Protein AF-A0A0Q9CWA7-F1 (afdb_monomer)

Sequence (128 aa):
MAIKTIHEARFVLFDDDTRLAFITSFDGPWDAYMDDFFNSGPTLALFDLIFRHTEGYAGLPDLATEKAFVLGAQERAAAYARNYPGTVKEILKAQRVNAAFQKVLDHPDAAAALQHPALQPLLDEAGD

pLDDT: mean 89.92, std 7.32, range [54.12, 97.75]

Solvent-accessible surface area (backbone atoms only — not comparable to full-atom values): 8066 Å² total; per-residue (Å²): 101,82,70,74,38,59,76,47,78,49,77,42,72,38,77,92,69,75,41,80,45,78,50,72,47,64,49,80,56,69,68,61,46,52,53,48,44,73,68,7,64,72,54,46,53,54,44,51,71,54,44,69,78,42,89,92,55,84,72,88,87,47,75,66,60,51,49,48,56,56,57,74,71,62,75,84,76,92,73,86,85,75,94,72,84,76,44,49,64,54,50,55,46,50,54,51,51,50,58,52,48,52,56,44,66,72,36,92,61,25,76,69,70,63,66,47,72,90,42,44,71,60,51,59,68,70,71,117

Foldseek 3Di:
DPQQFWPDWDWDQDDVSQDIDIDTDGDDDPVVVLVSQVVDPVNLVVCQVPCVVPPPDPHPPDSVSVVCVVVVPDDDDPDDDDPDDDTSVGVVVVVVVLVVVVVLVVDPCSVVVCPDVVCVVVVVVNVD

Structure (mmCIF, N/CA/C/O backbone):
data_AF-A0A0Q9CWA7-F1
#
_entry.id   AF-A0A0Q9CWA7-F1
#
loop_
_atom_site.group_PDB
_atom_site.id
_atom_site.type_symbol
_atom_site.label_atom_id
_atom_site.label_alt_id
_atom_site.label_comp_id
_atom_site.label_asym_id
_atom_site.label_entity_id
_atom_site.label_seq_id
_atom_site.pdbx_PDB_ins_code
_atom_site.Cartn_x
_atom_site.Cartn_y
_atom_site.Cartn_z
_atom_site.occupancy
_atom_site.B_iso_or_equiv
_atom_site.auth_seq_id
_atom_site.auth_comp_id
_atom_site.auth_asym_id
_atom_site.auth_atom_id
_atom_site.pdbx_PDB_model_num
ATOM 1 N N . MET A 1 1 ? -5.989 14.333 -0.654 1.00 54.12 1 MET A N 1
ATOM 2 C CA . MET A 1 1 ? -5.435 13.268 -1.529 1.00 54.12 1 MET A CA 1
ATOM 3 C C . MET A 1 1 ? -5.524 11.946 -0.787 1.00 54.12 1 MET A C 1
ATOM 5 O O . MET A 1 1 ? -5.503 11.979 0.436 1.00 54.12 1 MET A O 1
ATOM 9 N N . ALA A 1 2 ? -5.631 10.816 -1.487 1.00 68.50 2 ALA A N 1
ATOM 10 C CA . ALA A 1 2 ? -5.507 9.501 -0.854 1.00 68.50 2 ALA A CA 1
ATOM 11 C C . ALA A 1 2 ? -4.092 9.309 -0.270 1.00 68.50 2 ALA A C 1
ATOM 13 O O . ALA A 1 2 ? -3.127 9.856 -0.816 1.00 68.50 2 ALA A O 1
ATOM 14 N N . ILE A 1 3 ? -3.990 8.559 0.827 1.00 80.44 3 ILE A N 1
ATOM 15 C CA . ILE A 1 3 ? -2.728 8.243 1.510 1.00 80.44 3 ILE A CA 1
ATOM 16 C C . ILE A 1 3 ? -1.856 7.400 0.571 1.00 80.44 3 ILE A C 1
ATOM 18 O O . ILE A 1 3 ? -2.328 6.425 -0.009 1.00 80.44 3 ILE A O 1
ATOM 22 N N . LYS A 1 4 ? -0.588 7.786 0.383 1.00 87.00 4 LYS A N 1
ATOM 23 C CA . LYS A 1 4 ? 0.324 7.164 -0.607 1.00 87.00 4 LYS A CA 1
ATOM 24 C C . LYS A 1 4 ? 1.326 6.184 0.000 1.00 87.00 4 LYS A C 1
ATOM 26 O O . LYS A 1 4 ? 2.241 5.746 -0.690 1.00 87.00 4 LYS A O 1
ATOM 31 N N . THR A 1 5 ? 1.173 5.898 1.283 1.00 91.94 5 THR A N 1
ATOM 32 C CA . THR A 1 5 ? 2.078 5.083 2.096 1.00 91.94 5 THR A CA 1
ATOM 33 C C . THR A 1 5 ? 1.424 3.786 2.559 1.00 91.94 5 THR A C 1
ATOM 35 O O . THR A 1 5 ? 2.110 2.950 3.130 1.00 91.94 5 THR A O 1
ATOM 38 N N . ILE A 1 6 ? 0.126 3.582 2.301 1.00 91.12 6 ILE A N 1
ATOM 39 C CA . ILE A 1 6 ? -0.595 2.350 2.643 1.00 91.12 6 ILE A CA 1
ATOM 40 C C . ILE A 1 6 ? -0.322 1.276 1.588 1.00 91.12 6 ILE A C 1
ATOM 42 O O . ILE A 1 6 ? -0.553 1.500 0.401 1.00 91.12 6 ILE A O 1
ATOM 46 N N . HIS A 1 7 ? 0.106 0.098 2.041 1.00 92.56 7 HIS A N 1
ATOM 47 C CA . HIS A 1 7 ? 0.170 -1.121 1.230 1.00 92.56 7 HIS A CA 1
ATOM 48 C C . HIS A 1 7 ? -1.187 -1.823 1.193 1.00 92.56 7 HIS A C 1
ATOM 50 O O . HIS A 1 7 ? -1.661 -2.207 0.129 1.00 92.56 7 HIS A O 1
ATOM 56 N N . GLU A 1 8 ? -1.831 -1.959 2.352 1.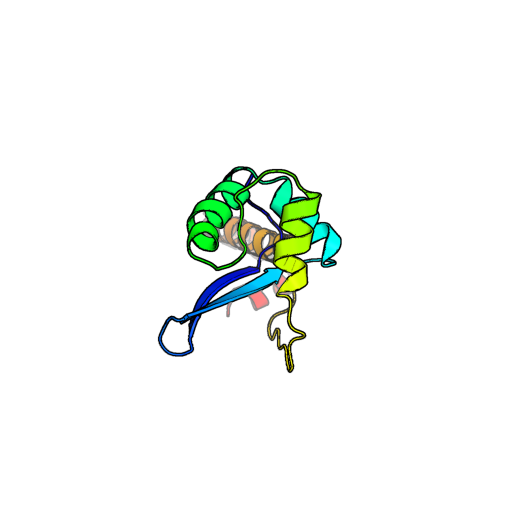00 91.19 8 GLU A N 1
ATOM 57 C CA . GLU A 1 8 ? -3.168 -2.538 2.488 1.00 91.19 8 GLU A CA 1
ATOM 58 C C . GLU A 1 8 ? -3.930 -1.935 3.671 1.00 91.19 8 GLU A C 1
ATOM 60 O O . GLU A 1 8 ? -3.338 -1.524 4.673 1.00 91.19 8 GLU A O 1
ATOM 65 N N . ALA A 1 9 ? -5.257 -1.946 3.558 1.00 90.56 9 ALA A N 1
ATOM 66 C CA . ALA A 1 9 ? -6.182 -1.652 4.639 1.00 90.56 9 ALA A CA 1
ATOM 67 C C . ALA A 1 9 ? -7.340 -2.647 4.602 1.00 90.56 9 ALA A C 1
ATOM 69 O O . ALA A 1 9 ? -7.945 -2.859 3.550 1.00 90.56 9 ALA A O 1
ATOM 70 N N . ARG A 1 10 ? -7.651 -3.254 5.749 1.00 92.69 10 ARG A N 1
ATOM 71 C CA . ARG A 1 10 ? -8.753 -4.207 5.885 1.00 92.69 10 ARG A CA 1
ATOM 72 C C . ARG A 1 10 ? -9.578 -3.935 7.132 1.00 92.69 10 ARG A C 1
ATOM 74 O O . ARG A 1 10 ? -9.043 -3.578 8.180 1.00 92.69 10 ARG A O 1
ATOM 81 N N . PHE A 1 11 ? -10.875 -4.159 6.985 1.00 93.56 11 PHE A N 1
ATOM 82 C CA . PHE A 1 11 ? -11.868 -4.119 8.045 1.00 93.56 11 PHE A CA 1
ATOM 83 C C . PHE A 1 11 ? -12.443 -5.521 8.183 1.00 93.56 11 PHE A C 1
ATOM 85 O O . PHE A 1 11 ? -12.880 -6.107 7.193 1.00 93.56 11 PHE A O 1
ATOM 92 N N . VAL A 1 12 ? -12.389 -6.075 9.387 1.00 95.81 12 VAL A N 1
ATOM 93 C CA . VAL A 1 12 ? -12.823 -7.443 9.666 1.00 95.81 12 VAL A CA 1
ATOM 94 C C . VAL A 1 12 ? -13.807 -7.398 10.819 1.00 95.81 12 VAL A C 1
ATOM 96 O O . VAL A 1 12 ? -13.452 -6.943 11.905 1.00 95.81 12 VAL A O 1
ATOM 99 N N . LEU A 1 13 ? -15.028 -7.866 10.577 1.00 96.81 13 LEU A N 1
ATOM 100 C CA . LEU A 1 13 ? -15.959 -8.191 11.648 1.00 96.81 13 LEU A CA 1
ATOM 101 C C . LEU A 1 13 ? -15.584 -9.561 12.212 1.00 96.81 13 LEU A C 1
ATOM 103 O O . LEU A 1 13 ? -15.271 -10.490 11.464 1.00 96.81 13 LEU A O 1
ATOM 107 N N . PHE A 1 14 ? -15.535 -9.660 13.531 1.00 96.25 14 PHE A N 1
ATOM 108 C CA . PHE A 1 14 ? -15.239 -10.893 14.246 1.00 96.25 14 PHE A CA 1
ATOM 109 C C . PHE A 1 14 ? -16.027 -10.921 15.554 1.00 96.25 14 PHE A C 1
ATOM 111 O O . PHE A 1 14 ? -16.644 -9.922 15.922 1.00 96.25 14 PHE A O 1
ATOM 118 N N . ASP A 1 15 ? -15.983 -12.062 16.248 1.00 97.00 15 ASP A N 1
ATOM 119 C CA . ASP A 1 15 ? -16.720 -12.261 17.503 1.00 97.00 15 ASP A CA 1
ATOM 120 C C . ASP A 1 15 ? -18.232 -12.064 17.288 1.00 97.00 15 ASP A C 1
ATOM 122 O O . ASP A 1 15 ? -18.832 -11.120 17.793 1.00 97.00 15 ASP A O 1
ATOM 126 N N . ASP A 1 16 ? -18.821 -12.904 16.426 1.00 96.81 16 ASP A N 1
ATOM 127 C CA . ASP A 1 16 ? -20.234 -12.841 16.016 1.00 96.81 16 ASP A CA 1
ATOM 128 C C . ASP A 1 16 ? -20.681 -11.442 15.541 1.00 96.81 16 ASP A C 1
ATOM 130 O O . ASP A 1 16 ? -21.745 -10.943 15.905 1.00 96.81 16 ASP A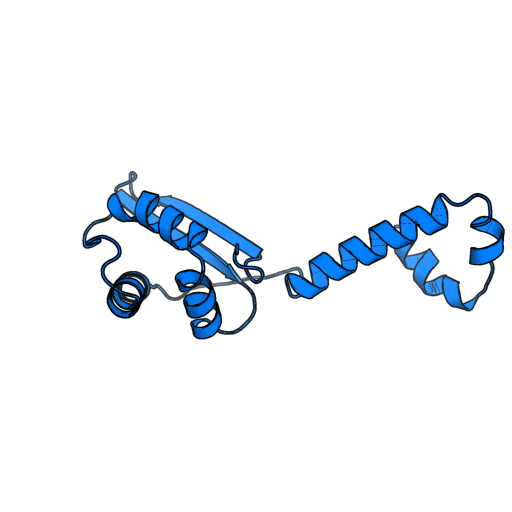 O 1
ATOM 134 N N . ASP A 1 17 ? -19.836 -10.797 14.729 1.00 95.88 17 ASP A N 1
ATOM 135 C CA . ASP A 1 17 ? -20.018 -9.442 14.191 1.00 95.88 17 ASP A CA 1
ATOM 136 C C . ASP A 1 17 ? -20.155 -8.330 15.249 1.00 95.88 17 ASP A C 1
ATOM 138 O O . ASP A 1 17 ? -20.583 -7.216 14.941 1.00 95.88 17 ASP A O 1
ATOM 142 N N . THR A 1 18 ? -19.742 -8.587 16.493 1.00 96.31 18 THR A N 1
ATOM 143 C CA . THR A 1 18 ? -19.796 -7.593 17.576 1.00 96.31 18 THR A CA 1
ATOM 144 C C . THR A 1 18 ? -18.528 -6.750 17.689 1.00 96.31 18 THR A C 1
ATOM 146 O O . THR A 1 18 ? -18.534 -5.709 18.350 1.00 96.31 18 THR A O 1
ATOM 149 N N . ARG A 1 19 ? -17.428 -7.156 17.037 1.00 95.88 19 ARG A N 1
ATOM 150 C CA . ARG A 1 19 ? -16.145 -6.444 17.088 1.00 95.88 19 ARG A CA 1
ATOM 151 C C . ARG A 1 19 ? -15.595 -6.172 15.696 1.00 95.88 19 ARG A C 1
ATOM 153 O O . ARG A 1 19 ? -15.662 -7.008 14.799 1.00 95.88 19 ARG A O 1
ATOM 160 N N . LEU A 1 20 ? -14.998 -4.992 15.541 1.00 95.50 20 LEU A N 1
ATOM 161 C CA . LEU A 1 20 ? -14.352 -4.547 14.312 1.00 95.50 20 LEU A CA 1
ATOM 162 C C . LEU A 1 20 ? -12.834 -4.501 14.503 1.00 95.50 20 LEU A C 1
AT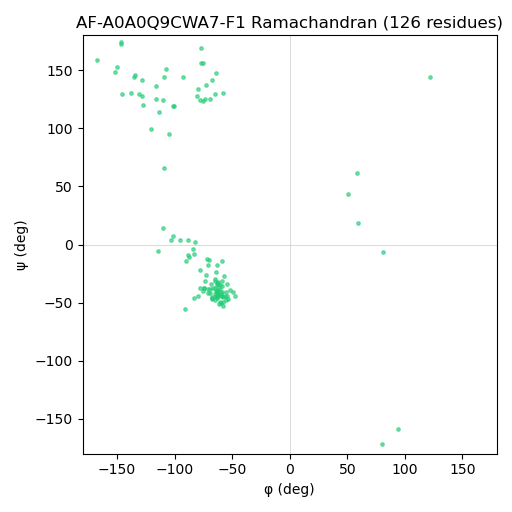OM 164 O O . LEU A 1 20 ? -12.335 -3.795 15.376 1.00 95.50 20 LEU A O 1
ATOM 168 N N . ALA A 1 21 ? -12.094 -5.200 13.647 1.00 94.94 21 ALA A N 1
ATOM 169 C CA . ALA A 1 21 ? -10.654 -5.037 13.509 1.00 94.94 21 ALA A CA 1
ATOM 170 C C . ALA A 1 21 ? -10.347 -4.194 12.268 1.00 94.94 21 ALA A C 1
ATOM 172 O O . ALA A 1 21 ? -10.664 -4.588 11.144 1.00 94.94 21 ALA A O 1
ATOM 173 N N . PHE A 1 22 ? -9.694 -3.051 12.472 1.00 92.56 22 PHE A N 1
ATOM 174 C CA . PHE A 1 22 ? -9.090 -2.257 11.408 1.00 92.56 22 PHE A CA 1
ATOM 175 C C . PHE A 1 22 ? -7.587 -2.521 11.375 1.00 92.56 22 PHE A C 1
ATOM 177 O O . PHE A 1 22 ? -6.889 -2.296 12.363 1.00 92.56 22 PHE A O 1
ATOM 184 N N . ILE A 1 23 ? -7.087 -3.037 10.252 1.00 92.44 23 ILE A N 1
ATOM 185 C CA . ILE A 1 23 ? -5.693 -3.457 10.133 1.00 92.44 23 ILE A CA 1
ATOM 186 C C . ILE A 1 23 ? -5.084 -2.869 8.870 1.00 92.44 23 ILE A C 1
ATOM 188 O O . ILE A 1 23 ? -5.630 -3.012 7.776 1.00 92.44 23 ILE A O 1
ATOM 192 N N . THR A 1 24 ? -3.921 -2.245 9.028 1.00 90.81 24 THR A N 1
ATOM 193 C CA . THR A 1 24 ? -3.182 -1.620 7.932 1.00 90.81 24 THR A CA 1
ATOM 194 C C . THR A 1 24 ? -1.716 -1.975 7.972 1.00 90.81 24 THR A C 1
ATOM 196 O O . THR A 1 24 ? -1.120 -2.035 9.048 1.00 90.81 24 THR A O 1
ATOM 199 N N . SER A 1 25 ? -1.112 -2.109 6.796 1.00 92.19 25 SER A N 1
ATOM 200 C CA . SER A 1 25 ? 0.339 -2.041 6.654 1.00 92.19 25 SER A CA 1
ATOM 201 C C . SER A 1 25 ? 0.709 -0.837 5.795 1.00 92.19 25 SER A C 1
ATOM 203 O O . SER A 1 25 ? 0.055 -0.533 4.797 1.00 92.19 25 SER A O 1
ATOM 205 N N . PHE A 1 26 ? 1.732 -0.106 6.225 1.00 92.31 26 PHE A N 1
ATOM 206 C CA . PHE A 1 26 ? 2.108 1.176 5.639 1.00 92.31 26 PHE A CA 1
ATOM 207 C C . PHE A 1 26 ? 3.628 1.391 5.699 1.00 92.31 26 PHE A C 1
ATOM 209 O O . PHE A 1 26 ? 4.371 0.560 6.239 1.00 92.31 26 PHE A O 1
ATOM 216 N N . ASP A 1 27 ? 4.083 2.478 5.084 1.00 93.12 27 ASP A N 1
ATOM 217 C CA . ASP A 1 27 ? 5.461 2.953 5.117 1.00 93.12 27 ASP A CA 1
ATOM 218 C C . ASP A 1 27 ? 5.689 3.968 6.231 1.00 93.12 27 ASP A C 1
ATOM 220 O O . ASP A 1 27 ? 4.869 4.852 6.465 1.00 93.12 27 ASP A O 1
ATOM 224 N N . GLY A 1 28 ? 6.8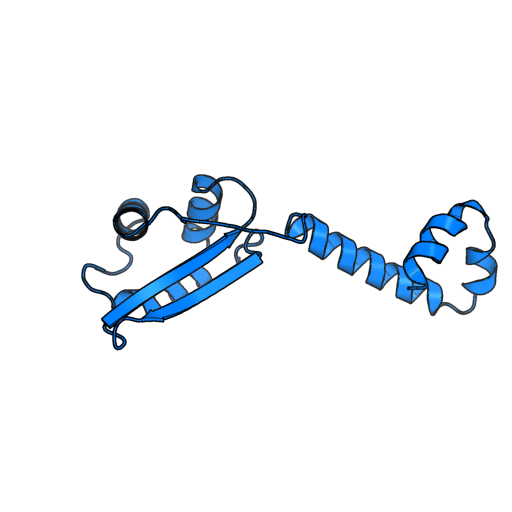73 3.906 6.835 1.00 90.44 28 GLY A N 1
ATOM 225 C CA . GLY A 1 28 ? 7.303 4.889 7.819 1.00 90.44 28 GLY A CA 1
ATOM 226 C C . GLY A 1 28 ? 6.732 4.653 9.221 1.00 90.44 28 GLY A C 1
ATOM 227 O O . GLY A 1 28 ? 6.186 3.587 9.516 1.00 90.44 28 GLY A O 1
ATOM 228 N N . PRO A 1 29 ? 6.943 5.619 10.128 1.00 89.56 29 PRO A N 1
ATOM 229 C CA . PRO A 1 29 ? 6.510 5.507 11.510 1.00 89.56 29 PRO A CA 1
ATOM 230 C C . PRO A 1 29 ? 5.000 5.714 11.647 1.00 89.56 29 PRO A C 1
ATOM 232 O O . PRO A 1 29 ? 4.366 6.398 10.845 1.00 89.56 29 PRO A O 1
ATOM 235 N N . TRP A 1 30 ? 4.449 5.169 12.729 1.00 84.06 30 TRP A N 1
ATOM 236 C CA . TRP A 1 30 ? 3.028 5.263 13.058 1.00 84.06 30 TRP A CA 1
ATOM 237 C C . TRP A 1 30 ? 2.502 6.703 13.111 1.00 84.06 30 TRP A C 1
ATOM 239 O O . TRP A 1 30 ? 1.450 6.976 12.544 1.00 84.06 30 TRP A O 1
ATOM 249 N N . ASP A 1 31 ? 3.232 7.636 13.730 1.00 83.56 31 ASP A N 1
ATOM 250 C CA . ASP A 1 31 ? 2.769 9.027 13.830 1.00 83.56 31 ASP A CA 1
ATOM 251 C C . ASP A 1 31 ? 2.622 9.691 12.458 1.00 83.56 31 ASP A C 1
ATOM 253 O O . ASP A 1 31 ? 1.600 10.316 12.201 1.00 83.56 31 ASP A O 1
ATOM 257 N N . ALA A 1 32 ? 3.575 9.478 11.544 1.00 85.31 32 ALA A N 1
ATOM 258 C CA . ALA A 1 32 ? 3.482 10.014 10.185 1.00 85.31 32 ALA A CA 1
ATOM 259 C C . ALA A 1 32 ? 2.304 9.404 9.410 1.00 85.31 32 ALA A C 1
ATOM 261 O O . ALA A 1 32 ? 1.629 10.101 8.658 1.00 85.31 32 ALA A O 1
ATOM 262 N N . TYR A 1 33 ? 2.035 8.112 9.618 1.00 83.94 33 TYR A N 1
ATOM 263 C CA . TYR A 1 33 ? 0.868 7.450 9.047 1.00 83.94 33 TYR A CA 1
ATOM 264 C C . TYR A 1 33 ? -0.445 8.037 9.578 1.00 83.94 33 TYR A C 1
ATOM 266 O O . TYR A 1 33 ? -1.339 8.328 8.786 1.00 83.94 33 TYR A O 1
ATOM 274 N N . MET A 1 34 ? -0.554 8.255 10.891 1.00 81.94 34 MET A N 1
ATOM 275 C CA . MET A 1 34 ? -1.737 8.884 11.481 1.00 81.94 34 MET A CA 1
ATOM 276 C C . MET A 1 34 ? -1.899 10.330 10.997 1.00 81.94 34 MET A C 1
ATOM 278 O O . MET A 1 34 ? -3.006 10.747 10.671 1.00 81.94 34 MET A O 1
ATOM 282 N N . ASP A 1 35 ? -0.812 11.086 10.868 1.00 82.06 35 ASP A N 1
ATOM 283 C CA . ASP A 1 35 ? -0.868 12.448 10.335 1.00 82.06 35 ASP A CA 1
ATOM 284 C C . ASP A 1 35 ? -1.350 12.461 8.873 1.00 82.06 35 ASP A C 1
ATOM 286 O O . ASP A 1 35 ? -2.245 13.235 8.523 1.00 82.06 35 ASP A O 1
ATOM 290 N N . ASP A 1 36 ? -0.823 11.582 8.015 1.00 81.31 36 ASP A N 1
ATOM 291 C CA . ASP A 1 36 ? -1.303 11.410 6.636 1.00 81.31 36 ASP A CA 1
ATOM 292 C C . ASP A 1 36 ? -2.784 11.014 6.603 1.00 81.31 36 ASP A C 1
ATOM 294 O O . ASP A 1 36 ? -3.559 11.499 5.768 1.00 81.31 36 ASP A O 1
ATOM 298 N N . PHE A 1 37 ? -3.170 10.133 7.524 1.00 77.69 37 PHE A N 1
ATOM 299 C CA . PHE A 1 37 ? -4.520 9.632 7.677 1.00 77.69 37 PHE A CA 1
ATOM 300 C C . PHE A 1 37 ? -5.518 10.765 7.925 1.00 77.69 37 PHE A C 1
ATOM 302 O O . PHE A 1 37 ? -6.486 10.928 7.174 1.00 77.69 37 PHE A O 1
ATOM 309 N N . PHE A 1 38 ? -5.242 11.607 8.916 1.00 74.62 38 PHE A N 1
ATOM 310 C CA . PHE A 1 38 ? -6.154 12.678 9.296 1.00 74.62 38 PHE A CA 1
ATOM 311 C C . PHE A 1 38 ? -6.114 13.891 8.365 1.00 74.62 38 PHE A C 1
ATOM 313 O O . PHE A 1 38 ? -7.089 14.629 8.269 1.00 74.62 38 PHE A O 1
ATOM 320 N N . ASN A 1 39 ? -5.030 14.087 7.615 1.00 78.81 39 ASN A N 1
ATOM 321 C CA . ASN A 1 39 ? -4.970 15.127 6.585 1.00 78.81 39 ASN A CA 1
ATOM 322 C C . ASN A 1 39 ? -5.625 14.691 5.256 1.00 78.81 39 ASN A C 1
ATOM 324 O O . ASN A 1 39 ? -5.640 15.437 4.268 1.00 78.81 39 ASN A O 1
ATOM 328 N N . SER A 1 40 ? -6.197 13.484 5.205 1.00 79.88 40 SER A N 1
ATOM 329 C CA . SER A 1 40 ? -6.868 12.937 4.032 1.00 79.88 40 SER A CA 1
ATOM 330 C C . SER A 1 40 ? -8.392 12.970 4.181 1.00 79.88 40 SER A C 1
ATOM 332 O O . SER A 1 40 ? -8.999 12.028 4.680 1.00 79.88 40 SER A O 1
ATOM 334 N N . GLY A 1 41 ? -9.038 14.018 3.654 1.00 81.50 41 GLY A N 1
ATOM 335 C CA . GLY A 1 41 ? -10.508 14.155 3.658 1.00 81.50 41 GLY A CA 1
ATOM 336 C C . GLY A 1 41 ? -11.295 12.910 3.195 1.00 81.50 41 GLY A C 1
ATOM 337 O O . GLY A 1 41 ? -12.242 12.522 3.873 1.00 81.50 41 GLY A O 1
ATOM 338 N N . PRO A 1 42 ? -10.909 12.226 2.097 1.00 83.69 42 PRO A N 1
ATOM 339 C CA . PRO A 1 42 ? -11.551 10.969 1.704 1.00 83.69 42 PRO A CA 1
ATOM 340 C C . PRO A 1 42 ? -11.402 9.847 2.736 1.00 83.69 42 PRO A C 1
ATOM 342 O O . PRO A 1 42 ? -12.311 9.037 2.892 1.00 83.69 42 PRO A O 1
ATOM 345 N N . THR A 1 43 ? -10.271 9.793 3.440 1.00 81.19 43 THR A N 1
ATOM 346 C CA . THR A 1 43 ? -10.024 8.745 4.432 1.00 81.19 43 THR A CA 1
ATOM 347 C C . THR A 1 43 ? -10.775 9.023 5.734 1.00 81.19 43 THR A C 1
ATOM 349 O O . THR A 1 43 ? -11.367 8.105 6.296 1.00 81.19 43 THR A O 1
ATOM 352 N N . LEU A 1 44 ? -10.866 10.292 6.145 1.00 83.19 44 LEU A N 1
ATOM 353 C CA . LEU A 1 44 ? -11.748 10.724 7.233 1.00 83.19 44 LEU A CA 1
ATOM 354 C C . LEU A 1 44 ? -13.205 10.323 6.976 1.00 83.19 44 LEU A C 1
ATOM 356 O O . LEU A 1 44 ? -13.838 9.724 7.838 1.00 83.19 44 LEU A O 1
ATOM 360 N N . ALA A 1 45 ? -13.724 10.589 5.772 1.00 86.31 45 ALA A N 1
ATOM 361 C CA . ALA A 1 45 ? -15.094 10.224 5.411 1.00 86.31 45 ALA A CA 1
ATOM 362 C C . ALA A 1 45 ? -15.327 8.702 5.438 1.00 86.31 45 ALA A C 1
ATOM 364 O O . ALA A 1 45 ? -16.386 8.247 5.867 1.00 86.31 45 ALA A O 1
ATOM 365 N N . LEU A 1 46 ? -14.339 7.910 5.004 1.00 86.44 46 LEU A N 1
ATOM 366 C CA . LEU A 1 46 ? -14.401 6.450 5.090 1.00 86.44 46 LEU A CA 1
ATOM 367 C C . LEU A 1 46 ? -14.456 5.972 6.546 1.00 86.44 46 LEU A C 1
ATOM 369 O O . LEU A 1 46 ? -15.204 5.052 6.860 1.00 86.44 46 LEU A O 1
ATOM 373 N N . PHE A 1 47 ? -13.678 6.584 7.434 1.00 86.50 47 PHE A N 1
ATOM 374 C CA . PHE A 1 47 ? -13.671 6.202 8.843 1.00 86.50 47 PHE A CA 1
ATOM 375 C C . PHE A 1 47 ? -14.948 6.604 9.546 1.00 86.50 47 PHE A C 1
ATOM 377 O O . PHE A 1 47 ? -15.491 5.786 10.274 1.00 86.50 47 PHE A O 1
ATOM 384 N N . ASP A 1 48 ? -15.472 7.795 9.277 1.00 89.69 48 ASP A N 1
ATOM 385 C CA . ASP A 1 48 ? -16.763 8.190 9.827 1.00 89.69 48 ASP A CA 1
ATOM 386 C C . ASP A 1 48 ? -17.877 7.235 9.391 1.00 89.69 48 ASP A C 1
ATOM 388 O O . ASP A 1 48 ? -18.670 6.780 10.214 1.00 89.69 48 ASP A O 1
ATOM 392 N N . LEU A 1 49 ? -17.873 6.825 8.118 1.00 92.06 49 LEU A N 1
ATOM 393 C CA . LEU A 1 49 ? -18.814 5.836 7.595 1.00 92.06 49 LEU A CA 1
ATOM 394 C C . LEU A 1 49 ? -18.741 4.491 8.334 1.00 92.06 49 LEU A C 1
ATOM 396 O O . LEU A 1 49 ? -19.772 3.842 8.498 1.00 92.06 49 LEU A O 1
ATOM 400 N N . ILE A 1 50 ? -17.550 4.067 8.760 1.00 91.75 50 ILE A N 1
ATOM 401 C CA . ILE A 1 50 ? -17.324 2.758 9.385 1.00 91.75 50 ILE A CA 1
ATOM 402 C C . ILE A 1 50 ? -17.470 2.838 10.910 1.00 91.75 50 ILE A C 1
ATOM 404 O O . ILE A 1 50 ? -18.271 2.113 11.497 1.00 91.75 50 ILE A O 1
ATOM 408 N N . PHE A 1 51 ? -16.722 3.722 11.567 1.00 92.19 51 PHE A N 1
ATOM 409 C CA . PHE A 1 51 ? -16.631 3.811 13.023 1.00 92.19 51 PHE A CA 1
ATOM 410 C C . PHE A 1 51 ? -17.892 4.359 13.682 1.00 92.19 51 PHE A C 1
ATOM 412 O O . PHE A 1 51 ? -18.134 4.040 14.842 1.00 92.19 51 PHE A O 1
ATOM 419 N N . ARG A 1 52 ? -18.790 5.030 12.950 1.00 93.06 52 ARG A N 1
ATOM 420 C CA . ARG A 1 52 ? -20.137 5.346 13.467 1.00 93.06 52 ARG A CA 1
ATOM 421 C C . ARG A 1 52 ? -20.970 4.125 13.868 1.00 93.06 52 ARG A C 1
ATOM 423 O O . ARG A 1 52 ? -22.004 4.282 14.507 1.00 93.06 52 ARG A O 1
ATOM 430 N N . HIS A 1 53 ? -20.549 2.927 13.466 1.00 94.00 53 HIS A N 1
ATOM 431 C CA . HIS A 1 53 ? -21.160 1.660 13.857 1.00 94.00 53 HIS A CA 1
ATOM 432 C C . HIS A 1 53 ? -20.471 1.002 15.066 1.00 94.00 53 HIS A C 1
ATOM 434 O O . HIS A 1 53 ? -20.850 -0.100 15.447 1.00 94.00 53 HIS A O 1
ATOM 440 N N . THR A 1 54 ? -19.472 1.655 15.665 1.00 94.50 54 THR A N 1
ATOM 441 C CA . THR A 1 54 ? -18.719 1.155 16.824 1.00 94.50 54 THR A CA 1
ATOM 442 C C . THR A 1 54 ? -19.080 1.922 18.094 1.00 94.50 54 THR A C 1
ATOM 444 O O . THR A 1 54 ? -19.456 3.094 18.046 1.00 94.50 54 THR A O 1
ATOM 447 N N . GLU A 1 55 ? -18.973 1.263 19.246 1.00 92.50 55 GLU A N 1
ATOM 448 C CA . GLU A 1 55 ? -19.207 1.902 20.540 1.00 92.50 55 GLU A CA 1
ATOM 449 C C . GLU A 1 55 ? -18.123 2.944 20.854 1.00 92.50 55 GLU A C 1
ATOM 451 O O . GLU A 1 55 ? -16.942 2.747 20.576 1.00 92.50 55 GLU A O 1
ATOM 456 N N . GLY A 1 56 ? -18.521 4.066 21.458 1.00 89.88 56 GLY A N 1
ATOM 457 C CA . GLY A 1 56 ? -17.597 5.124 21.880 1.00 89.88 56 GLY A CA 1
ATOM 458 C C . GLY A 1 56 ? -17.157 6.091 20.775 1.00 89.88 56 GLY A C 1
ATOM 459 O O . GLY A 1 56 ? -16.526 7.099 21.087 1.00 89.88 56 GLY A O 1
ATOM 460 N N . TYR A 1 57 ? -17.522 5.849 19.513 1.00 91.88 57 TYR A N 1
ATOM 461 C CA . TYR A 1 57 ? -17.283 6.806 18.435 1.00 91.88 57 TYR A CA 1
ATOM 462 C C . TYR A 1 57 ? -18.307 7.949 18.478 1.00 91.88 57 TYR A C 1
ATOM 464 O O . TYR A 1 57 ? -19.517 7.721 18.434 1.00 91.88 57 TYR A O 1
ATOM 472 N N . ALA A 1 58 ? -17.824 9.191 18.545 1.00 88.25 58 ALA A N 1
ATOM 473 C CA . ALA A 1 58 ? -18.653 10.392 18.694 1.00 88.25 58 ALA A CA 1
ATOM 474 C C . ALA A 1 58 ? -18.698 11.275 17.429 1.00 88.25 58 ALA A C 1
ATOM 476 O O . ALA A 1 58 ? -19.141 12.422 17.492 1.00 88.25 58 ALA A O 1
ATOM 477 N N . GLY A 1 59 ? -18.257 10.748 16.283 1.00 86.00 59 GLY A N 1
ATOM 478 C CA . GLY A 1 59 ? -18.077 11.512 15.047 1.00 86.00 59 GLY A CA 1
ATOM 479 C C . GLY A 1 59 ? -16.648 12.024 14.890 1.00 86.00 59 GLY A C 1
ATOM 480 O O . GLY A 1 59 ? -15.728 11.498 15.514 1.00 86.00 59 GLY A O 1
ATOM 481 N N . LEU A 1 60 ? -16.491 13.061 14.061 1.00 80.25 60 LEU A N 1
ATOM 482 C CA . LEU A 1 60 ? -15.207 13.703 13.769 1.00 80.25 60 LEU A CA 1
ATOM 483 C C . LEU A 1 60 ? -15.090 15.120 14.389 1.00 80.25 60 LEU A C 1
ATOM 485 O O . LEU A 1 60 ? -15.126 16.103 13.636 1.00 80.25 60 LEU A O 1
ATOM 489 N N . PRO A 1 61 ? -15.071 15.292 15.729 1.00 76.69 61 PRO A N 1
ATOM 490 C CA . PRO A 1 61 ? -14.981 16.618 16.338 1.00 76.69 61 PRO A CA 1
ATOM 491 C C . PRO A 1 61 ? -13.616 17.296 16.141 1.00 76.69 61 PRO A C 1
ATOM 493 O O . PRO A 1 61 ? -13.593 18.501 15.876 1.00 76.69 61 PRO A O 1
ATOM 496 N N . ASP A 1 62 ? -12.498 16.570 16.273 1.00 81.69 62 ASP A N 1
ATOM 497 C CA . ASP A 1 62 ? -11.146 17.105 16.098 1.00 81.69 62 ASP A CA 1
ATOM 498 C C . ASP A 1 62 ? -10.062 16.012 16.000 1.00 81.69 62 ASP A C 1
ATOM 500 O O . ASP A 1 62 ? -10.175 14.910 16.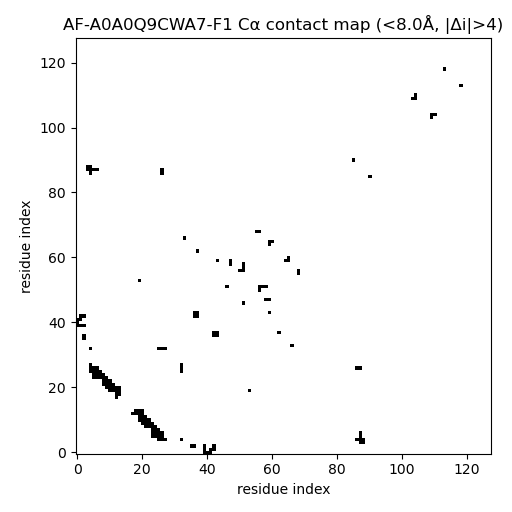522 1.00 81.69 62 ASP A O 1
ATOM 504 N N . LEU A 1 63 ? -8.915 16.362 15.413 1.00 73.94 63 LEU A N 1
ATOM 505 C CA . LEU A 1 63 ? -7.779 15.452 15.226 1.00 73.94 63 LEU A CA 1
ATOM 506 C C . LEU A 1 63 ? -7.357 14.674 16.490 1.00 73.94 63 LEU A C 1
ATOM 508 O O . LEU A 1 63 ? -6.964 13.508 16.404 1.00 73.94 63 LEU A O 1
ATOM 512 N N . ALA A 1 64 ? -7.357 15.329 17.651 1.00 82.44 64 ALA A N 1
ATOM 513 C CA . ALA A 1 64 ? -6.848 14.736 18.878 1.00 82.44 64 ALA A CA 1
ATOM 514 C C . ALA A 1 64 ? -7.831 13.703 19.441 1.00 82.44 64 ALA A C 1
ATOM 516 O O . ALA A 1 64 ? -7.395 12.636 19.879 1.00 82.44 64 ALA A O 1
ATOM 517 N N . THR A 1 65 ? -9.130 13.994 19.384 1.00 84.56 65 THR A N 1
ATOM 518 C CA . THR A 1 65 ? -10.200 13.086 19.806 1.00 84.56 65 THR A CA 1
ATOM 519 C C . THR A 1 65 ? -10.196 11.808 18.962 1.00 84.56 65 THR A C 1
ATOM 521 O O . THR A 1 65 ? -10.223 10.703 19.508 1.00 84.56 65 THR A O 1
ATOM 524 N N . GLU A 1 66 ? -10.025 11.920 17.648 1.00 81.06 66 GLU A N 1
ATOM 525 C CA . GLU A 1 66 ? -10.050 10.761 16.759 1.00 81.06 66 GLU A CA 1
ATOM 526 C C . GLU A 1 66 ? -8.770 9.933 16.892 1.00 81.06 66 GLU A C 1
ATOM 528 O O . GLU A 1 66 ? -8.818 8.699 16.898 1.00 81.06 66 GLU A O 1
ATOM 533 N N . LYS A 1 67 ? -7.616 10.594 17.067 1.00 82.44 67 LYS A N 1
ATOM 534 C CA . LYS A 1 67 ? -6.361 9.908 17.400 1.00 82.44 67 LYS A CA 1
ATOM 535 C C . LYS A 1 67 ? -6.514 9.156 18.720 1.00 82.44 67 LYS A C 1
ATOM 537 O O . LYS A 1 67 ? -6.136 7.992 18.786 1.00 82.44 67 LYS A O 1
ATOM 542 N N . ALA A 1 68 ? -7.107 9.766 19.744 1.00 87.81 68 ALA A N 1
ATOM 543 C CA . ALA A 1 68 ? -7.347 9.105 21.024 1.00 87.81 68 ALA A CA 1
ATOM 544 C C . ALA A 1 68 ? -8.295 7.902 20.896 1.00 87.81 68 ALA A C 1
ATOM 546 O O . ALA A 1 68 ? -8.019 6.864 21.491 1.00 87.81 68 ALA A O 1
ATOM 547 N N . PHE A 1 69 ? -9.354 8.002 20.087 1.00 89.69 69 PHE A N 1
ATOM 548 C CA . PHE A 1 69 ? -10.270 6.893 19.815 1.00 89.69 69 PHE A CA 1
ATOM 549 C C . PHE A 1 69 ? -9.552 5.704 19.156 1.00 89.69 69 PHE A C 1
ATOM 551 O O . PHE A 1 69 ? -9.611 4.586 19.665 1.00 89.69 69 PHE A O 1
ATOM 558 N N . VAL A 1 70 ? -8.806 5.948 18.070 1.00 87.69 70 VAL A N 1
ATOM 559 C CA . VAL A 1 70 ? -8.068 4.891 17.354 1.00 87.69 70 VAL A CA 1
ATOM 560 C C . VAL A 1 70 ? -6.976 4.276 18.235 1.00 87.69 70 VAL A C 1
ATOM 562 O O . VAL A 1 70 ? -6.843 3.055 18.286 1.00 87.69 70 VAL A O 1
ATOM 565 N N . LEU A 1 71 ? -6.209 5.100 18.956 1.00 86.88 71 LEU A N 1
ATOM 566 C CA . LEU A 1 71 ? -5.149 4.624 19.853 1.00 86.88 71 LEU A CA 1
ATOM 567 C C . LEU A 1 71 ? -5.701 3.882 21.070 1.00 86.88 71 LEU A C 1
ATOM 569 O O . LEU A 1 71 ? -5.069 2.943 21.545 1.00 86.88 71 LEU A O 1
ATOM 573 N N . GLY A 1 72 ? -6.868 4.286 21.573 1.00 91.19 72 GLY A N 1
ATOM 574 C CA . GLY A 1 72 ? -7.519 3.655 22.718 1.00 91.19 72 GLY A CA 1
ATOM 575 C C . GLY A 1 72 ? -7.941 2.211 22.451 1.00 91.19 72 GLY A C 1
ATOM 576 O O . GLY A 1 72 ? -8.036 1.424 23.389 1.00 91.19 72 GLY A O 1
ATOM 577 N N . ALA A 1 73 ? -8.141 1.856 21.180 1.00 91.69 73 ALA A N 1
ATOM 578 C CA . ALA A 1 73 ? -8.444 0.500 20.733 1.00 91.69 73 ALA A CA 1
ATOM 579 C C . ALA A 1 73 ? -7.234 -0.222 20.102 1.00 91.69 73 ALA A C 1
ATOM 581 O O . ALA A 1 73 ? -7.382 -1.330 19.583 1.00 91.69 73 ALA A O 1
ATOM 582 N N . GLN A 1 74 ? -6.044 0.394 20.095 1.00 91.00 74 GLN A N 1
ATOM 583 C CA . GLN A 1 74 ? -4.874 -0.173 19.433 1.00 91.00 74 GLN A CA 1
ATOM 584 C C . GLN A 1 74 ? -4.311 -1.358 20.220 1.00 91.00 74 GLN A C 1
ATOM 586 O O . GLN A 1 74 ? -3.895 -1.229 21.369 1.00 91.00 74 GLN A O 1
ATOM 591 N N . GLU A 1 75 ? -4.180 -2.490 19.536 1.00 91.81 75 GLU A N 1
ATOM 592 C CA . GLU A 1 75 ? -3.568 -3.697 20.082 1.00 91.81 75 GLU A CA 1
ATOM 593 C C . GLU A 1 75 ? -2.203 -3.977 19.445 1.00 91.81 75 GLU A C 1
ATOM 595 O O . GLU A 1 75 ? -1.980 -3.758 18.249 1.00 91.81 75 GLU A O 1
ATOM 600 N N . ARG A 1 76 ? -1.261 -4.496 20.243 1.00 90.81 76 ARG A N 1
ATOM 601 C CA . ARG A 1 76 ? 0.065 -4.877 19.738 1.00 90.81 76 ARG A CA 1
ATOM 602 C C . ARG A 1 76 ? -0.032 -6.181 18.950 1.00 90.81 76 ARG A C 1
ATOM 604 O O . ARG A 1 76 ? -0.410 -7.214 19.496 1.00 90.81 76 ARG A O 1
ATOM 611 N N . ALA A 1 77 ? 0.412 -6.155 17.694 1.00 90.69 77 ALA A N 1
ATOM 612 C CA . ALA A 1 77 ? 0.515 -7.360 16.879 1.00 90.69 77 ALA A CA 1
ATOM 613 C C . ALA A 1 77 ? 1.428 -8.409 17.543 1.00 90.69 77 ALA A C 1
ATOM 615 O O . ALA A 1 77 ? 2.557 -8.107 17.933 1.00 90.69 77 ALA A O 1
ATOM 616 N N . ALA A 1 78 ? 0.944 -9.650 17.639 1.00 95.00 78 ALA A N 1
ATOM 617 C CA . ALA A 1 78 ? 1.723 -10.774 18.163 1.00 95.00 78 ALA A CA 1
ATOM 618 C C . ALA A 1 78 ? 2.795 -11.256 17.170 1.00 95.00 78 ALA A C 1
ATOM 620 O O . ALA A 1 78 ? 3.859 -11.718 17.573 1.00 95.00 78 ALA A O 1
ATOM 621 N N . ALA A 1 79 ? 2.519 -11.130 15.872 1.00 92.50 79 ALA A N 1
ATOM 622 C CA . ALA A 1 79 ? 3.450 -11.414 14.793 1.00 92.50 79 ALA A CA 1
ATOM 623 C C . ALA A 1 79 ? 3.114 -10.541 13.580 1.00 92.50 79 ALA A C 1
ATOM 625 O O . ALA A 1 79 ? 1.951 -10.217 13.335 1.00 92.50 79 ALA A O 1
ATOM 626 N N . TYR A 1 80 ? 4.136 -10.185 12.811 1.00 89.44 80 TYR A N 1
ATOM 627 C CA . TYR A 1 80 ? 3.994 -9.495 11.536 1.00 89.44 80 TYR A CA 1
ATOM 628 C C . TYR A 1 80 ? 5.092 -9.979 10.594 1.00 89.44 80 TYR A C 1
ATOM 630 O O . TYR A 1 80 ? 6.266 -9.996 10.963 1.00 89.44 80 TYR A O 1
ATOM 638 N N . ALA A 1 81 ? 4.704 -10.373 9.385 1.00 90.44 81 ALA A N 1
ATOM 639 C CA . ALA A 1 81 ? 5.622 -10.793 8.340 1.00 90.44 81 ALA A CA 1
ATOM 640 C C . ALA A 1 81 ? 5.310 -10.018 7.060 1.00 90.44 81 ALA A C 1
ATOM 642 O O . ALA A 1 81 ? 4.169 -9.991 6.600 1.00 90.44 81 ALA A O 1
ATOM 643 N N . ARG A 1 82 ? 6.342 -9.404 6.481 1.00 90.19 82 ARG A N 1
ATOM 644 C CA . ARG A 1 82 ? 6.301 -8.783 5.157 1.00 90.19 82 ARG A CA 1
ATOM 645 C C . ARG A 1 82 ? 7.358 -9.471 4.302 1.00 90.19 82 ARG A C 1
ATOM 647 O O . ARG A 1 82 ? 8.538 -9.162 4.420 1.00 90.19 82 ARG A O 1
ATOM 654 N N . ASN A 1 83 ? 6.925 -10.417 3.472 1.00 92.19 83 ASN A N 1
ATOM 655 C CA . ASN A 1 83 ? 7.840 -11.250 2.683 1.00 92.19 83 ASN A CA 1
ATOM 656 C C . ASN A 1 83 ? 8.498 -10.486 1.529 1.00 92.19 83 ASN A C 1
ATOM 658 O O . ASN A 1 83 ? 9.599 -10.836 1.116 1.00 92.19 83 ASN A O 1
ATOM 662 N N . TYR A 1 84 ? 7.843 -9.436 1.031 1.00 91.25 84 TYR A N 1
ATOM 663 C CA . TYR A 1 84 ? 8.349 -8.610 -0.060 1.00 91.25 84 TYR A CA 1
ATOM 664 C C . TYR A 1 84 ? 8.652 -7.201 0.464 1.00 91.25 84 TYR A C 1
ATOM 666 O O . TYR A 1 84 ? 7.731 -6.507 0.907 1.00 91.25 84 TYR A O 1
ATOM 674 N N . PRO A 1 85 ? 9.928 -6.780 0.486 1.00 89.56 85 PRO A N 1
ATOM 675 C CA . PRO A 1 85 ? 10.309 -5.459 0.962 1.00 89.56 85 PRO A CA 1
ATOM 676 C C . PRO A 1 85 ? 9.998 -4.379 -0.084 1.00 89.56 85 PRO A C 1
ATOM 678 O O . PRO A 1 85 ? 9.722 -4.667 -1.247 1.00 89.56 85 PRO A O 1
ATOM 681 N N . GLY A 1 86 ? 10.093 -3.121 0.337 1.00 94.38 86 GLY A N 1
ATOM 682 C CA . GLY A 1 86 ? 9.888 -1.953 -0.515 1.00 94.38 86 GLY A CA 1
ATOM 683 C C . GLY A 1 86 ? 8.781 -1.050 0.008 1.00 94.38 86 GLY A C 1
ATOM 684 O O . GLY A 1 86 ? 7.785 -1.500 0.576 1.00 94.38 86 GLY A O 1
ATOM 685 N N . THR A 1 87 ? 8.983 0.245 -0.173 1.00 95.25 87 THR A N 1
ATOM 686 C CA . THR A 1 87 ? 7.961 1.265 0.045 1.00 95.25 87 THR A CA 1
ATOM 687 C C . THR A 1 87 ? 6.969 1.282 -1.112 1.00 95.25 87 THR A C 1
ATOM 689 O O . THR A 1 87 ? 7.313 0.939 -2.246 1.00 95.25 87 THR A O 1
ATOM 692 N N . VAL A 1 88 ? 5.750 1.765 -0.879 1.00 94.44 88 VAL A N 1
ATOM 693 C CA . VAL A 1 88 ? 4.749 2.009 -1.929 1.00 94.44 88 VAL A CA 1
ATOM 694 C C . VAL A 1 88 ? 5.355 2.861 -3.048 1.00 94.44 88 VAL A C 1
ATOM 696 O O . VAL A 1 88 ? 5.153 2.598 -4.233 1.00 94.44 88 VAL A O 1
ATOM 699 N N . LYS A 1 89 ? 6.177 3.858 -2.697 1.00 95.00 89 LYS A N 1
ATOM 700 C CA . LYS A 1 89 ? 6.868 4.715 -3.672 1.00 95.00 89 LYS A CA 1
ATOM 701 C C . LYS A 1 89 ? 7.843 3.933 -4.556 1.00 95.00 89 LYS A C 1
ATOM 703 O O . LYS A 1 89 ? 7.889 4.188 -5.763 1.00 95.00 89 LYS A O 1
ATOM 708 N N . GLU A 1 90 ? 8.628 3.031 -3.975 1.00 96.94 90 GLU A N 1
ATOM 709 C CA . GLU A 1 90 ? 9.573 2.179 -4.704 1.00 96.94 90 GLU A CA 1
ATOM 710 C C . GLU A 1 90 ? 8.842 1.186 -5.602 1.00 96.94 90 GLU A C 1
ATOM 712 O O . GLU A 1 90 ? 9.157 1.114 -6.787 1.00 96.94 90 GLU A O 1
ATOM 717 N N . ILE A 1 91 ? 7.806 0.520 -5.087 1.00 95.94 91 ILE A N 1
ATOM 718 C CA . ILE A 1 91 ? 6.989 -0.442 -5.839 1.00 95.94 91 ILE A CA 1
ATOM 719 C C . ILE A 1 91 ? 6.332 0.242 -7.043 1.00 95.94 91 ILE A C 1
ATOM 721 O O . ILE A 1 91 ? 6.484 -0.201 -8.182 1.00 95.94 91 ILE A O 1
ATOM 725 N N . LEU A 1 92 ? 5.675 1.388 -6.832 1.00 95.88 92 LEU A N 1
ATOM 726 C CA . LEU A 1 92 ? 5.055 2.144 -7.922 1.00 95.88 92 LEU A CA 1
ATOM 727 C C . LEU A 1 92 ? 6.095 2.651 -8.931 1.00 95.88 92 LEU A C 1
ATOM 729 O O . LEU A 1 92 ? 5.798 2.773 -10.120 1.00 95.88 92 LEU A O 1
ATOM 733 N N . LYS A 1 93 ? 7.312 2.994 -8.486 1.00 97.19 93 LYS A N 1
ATOM 734 C CA . LYS A 1 93 ? 8.401 3.360 -9.401 1.00 97.19 93 LYS A CA 1
ATOM 735 C C . LYS A 1 93 ? 8.839 2.153 -10.226 1.00 97.19 93 LYS A C 1
ATOM 737 O O . LYS A 1 93 ? 8.956 2.311 -11.436 1.00 97.19 93 LYS A O 1
ATOM 742 N N . ALA A 1 94 ? 9.041 0.992 -9.610 1.00 95.81 94 ALA A N 1
ATOM 743 C CA . ALA A 1 94 ? 9.424 -0.237 -10.299 1.00 95.81 94 ALA A CA 1
ATOM 744 C C . ALA A 1 94 ? 8.397 -0.612 -11.378 1.00 95.81 94 ALA A C 1
ATOM 746 O O . ALA A 1 94 ? 8.771 -0.829 -12.526 1.00 95.81 94 ALA A O 1
ATOM 747 N N . GLN A 1 95 ? 7.099 -0.534 -11.066 1.00 96.56 95 GLN A N 1
ATOM 748 C CA . GLN A 1 95 ? 6.026 -0.741 -12.046 1.00 96.56 95 GLN A CA 1
ATOM 749 C C . GLN A 1 95 ? 6.100 0.240 -13.224 1.00 96.56 95 GLN A C 1
ATOM 751 O O . GLN A 1 95 ? 5.969 -0.163 -14.377 1.00 96.56 95 GLN A O 1
ATOM 756 N N . ARG A 1 96 ? 6.340 1.533 -12.958 1.00 97.75 96 ARG A N 1
ATOM 757 C CA . ARG A 1 96 ? 6.492 2.535 -14.027 1.00 97.75 96 ARG A CA 1
ATOM 758 C C . ARG A 1 96 ? 7.742 2.306 -14.872 1.00 97.75 96 ARG A C 1
ATOM 760 O O . ARG A 1 96 ? 7.688 2.539 -16.075 1.00 97.75 96 ARG A O 1
ATOM 767 N N . VAL A 1 97 ? 8.846 1.883 -14.258 1.00 97.06 97 VAL A N 1
ATOM 768 C CA . VAL A 1 97 ? 10.082 1.536 -14.972 1.00 97.06 97 VAL A CA 1
ATOM 769 C C . VAL A 1 97 ? 9.842 0.326 -15.866 1.00 97.06 97 VAL A C 1
ATOM 771 O O . VAL A 1 97 ? 10.145 0.415 -17.050 1.00 97.06 97 VAL A O 1
ATOM 774 N N . ASN A 1 98 ? 9.213 -0.736 -15.355 1.00 95.88 98 ASN A N 1
ATOM 775 C CA . ASN A 1 98 ? 8.849 -1.894 -16.168 1.00 95.88 98 ASN A CA 1
ATOM 776 C C . ASN A 1 98 ? 7.941 -1.484 -17.338 1.00 95.88 98 ASN A C 1
ATOM 778 O O . ASN A 1 98 ? 8.250 -1.763 -18.486 1.00 95.88 98 ASN A O 1
ATOM 782 N N . ALA A 1 99 ? 6.877 -0.716 -17.086 1.00 97.06 99 ALA A N 1
ATOM 783 C CA . ALA A 1 99 ? 5.986 -0.247 -18.150 1.00 97.06 99 ALA A CA 1
ATOM 784 C C . ALA A 1 99 ? 6.698 0.623 -19.203 1.00 97.06 99 ALA A C 1
ATOM 786 O O . ALA A 1 99 ? 6.350 0.582 -20.381 1.00 97.06 99 ALA A O 1
ATOM 787 N N . ALA A 1 100 ? 7.680 1.434 -18.800 1.00 97.06 100 ALA A N 1
ATOM 788 C CA . ALA A 1 100 ? 8.505 2.188 -19.737 1.00 97.06 100 ALA A CA 1
ATOM 789 C C . ALA A 1 100 ? 9.432 1.268 -20.541 1.00 97.06 100 ALA A C 1
ATOM 791 O O . ALA A 1 100 ? 9.602 1.484 -21.736 1.00 97.06 100 ALA A O 1
ATOM 792 N N . PHE A 1 101 ? 9.986 0.237 -19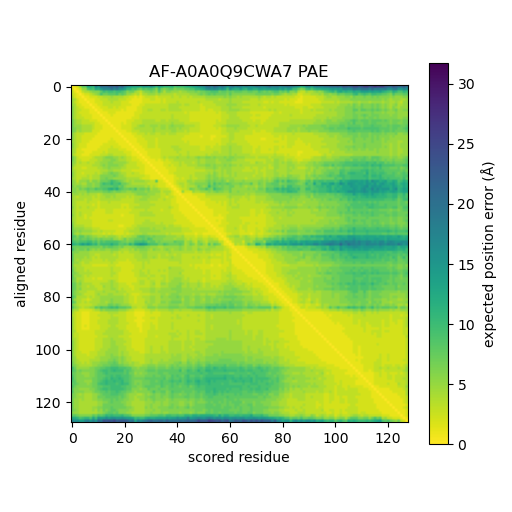.905 1.00 95.25 101 PHE A N 1
ATOM 793 C CA . PHE A 1 101 ? 10.821 -0.756 -20.563 1.00 95.25 101 PHE A CA 1
ATOM 794 C C . PHE A 1 101 ? 10.037 -1.575 -21.595 1.00 95.25 101 PHE A C 1
ATOM 796 O O . PHE A 1 101 ? 10.498 -1.697 -22.722 1.00 95.25 101 PHE A O 1
ATOM 803 N N . GLN A 1 102 ? 8.810 -2.007 -21.286 1.00 94.69 102 GLN A N 1
ATOM 804 C CA . GLN A 1 102 ? 7.936 -2.681 -22.260 1.00 94.69 102 GLN A CA 1
ATOM 805 C C . GLN A 1 102 ? 7.724 -1.831 -23.525 1.00 94.69 102 GLN A C 1
ATOM 807 O O . GLN A 1 102 ? 7.848 -2.327 -24.637 1.00 94.69 102 GLN A O 1
ATOM 812 N N . LYS A 1 103 ? 7.544 -0.510 -23.383 1.00 96.06 103 LYS A N 1
ATOM 813 C CA . LYS A 1 103 ? 7.451 0.398 -24.543 1.00 96.06 103 LYS A CA 1
ATOM 814 C C . LYS A 1 103 ? 8.737 0.476 -25.364 1.00 96.06 103 LYS A C 1
ATOM 816 O O . LYS A 1 103 ? 8.669 0.763 -26.555 1.00 96.06 103 LYS A O 1
ATOM 821 N N . VAL A 1 104 ? 9.899 0.292 -24.731 1.00 94.56 104 VAL A N 1
ATOM 822 C CA . VAL A 1 104 ? 11.171 0.180 -25.454 1.00 94.56 104 VAL A CA 1
ATOM 823 C C . VAL A 1 104 ? 11.181 -1.113 -26.252 1.00 94.56 104 VAL A C 1
ATOM 825 O O . VAL A 1 104 ? 11.530 -1.052 -27.420 1.00 94.56 104 VAL A O 1
ATOM 828 N N . LEU A 1 105 ? 10.762 -2.238 -25.664 1.00 92.44 105 LEU A N 1
ATOM 829 C CA . LEU A 1 105 ? 10.692 -3.537 -26.344 1.00 92.44 105 LEU A CA 1
ATOM 830 C C . LEU A 1 105 ? 9.741 -3.523 -27.553 1.00 92.44 105 LEU A C 1
ATOM 832 O O . LEU A 1 105 ? 10.069 -4.093 -28.589 1.00 92.44 105 LEU A O 1
ATOM 836 N N . ASP A 1 106 ? 8.610 -2.823 -27.444 1.00 95.38 106 ASP A N 1
ATOM 837 C CA . ASP A 1 106 ? 7.619 -2.688 -28.521 1.00 95.38 106 ASP A CA 1
ATOM 838 C C . ASP A 1 106 ? 8.084 -1.786 -29.682 1.00 95.38 106 ASP A C 1
ATOM 840 O O . ASP A 1 106 ? 7.444 -1.732 -30.737 1.00 95.38 106 ASP A O 1
ATOM 844 N N . HIS A 1 107 ? 9.170 -1.028 -29.506 1.00 96.75 107 HIS A N 1
ATOM 845 C CA . HIS A 1 107 ? 9.654 -0.114 -30.534 1.00 96.75 107 HIS A CA 1
ATOM 846 C C . HIS A 1 107 ? 10.293 -0.893 -31.703 1.00 96.75 107 HIS A C 1
ATOM 848 O O . HIS A 1 107 ? 11.108 -1.782 -31.460 1.00 96.75 107 HIS A O 1
ATOM 854 N N . PRO A 1 108 ? 10.039 -0.543 -32.980 1.00 96.44 108 PRO A N 1
ATOM 855 C CA . PRO A 1 108 ? 10.613 -1.265 -34.126 1.00 96.44 108 PRO A CA 1
ATOM 856 C C . PRO A 1 108 ? 12.147 -1.381 -34.101 1.00 96.44 108 PRO A C 1
ATOM 858 O O . PRO A 1 108 ? 12.706 -2.397 -34.504 1.00 96.44 108 PRO A O 1
ATOM 861 N N . ASP A 1 109 ? 12.821 -0.360 -33.569 1.00 96.31 109 ASP A N 1
ATOM 862 C CA . ASP A 1 109 ? 14.287 -0.313 -33.462 1.00 96.31 109 ASP A CA 1
ATOM 863 C C . ASP A 1 109 ? 14.849 -0.934 -32.166 1.00 96.31 109 ASP A C 1
ATOM 865 O O . ASP A 1 109 ? 16.061 -0.888 -31.929 1.00 96.31 109 ASP A O 1
ATOM 869 N N . ALA A 1 110 ? 14.002 -1.519 -31.311 1.00 94.69 110 ALA A N 1
ATOM 870 C CA . ALA A 1 110 ? 14.408 -2.081 -30.021 1.00 94.69 110 ALA A CA 1
ATOM 871 C C . ALA A 1 110 ? 15.514 -3.126 -30.170 1.00 94.69 110 ALA A C 1
ATOM 873 O O . ALA A 1 110 ? 16.517 -3.083 -29.463 1.00 94.69 110 ALA A O 1
ATOM 874 N N . ALA A 1 111 ? 15.374 -4.025 -31.147 1.00 92.06 111 ALA A N 1
ATOM 875 C CA . ALA A 1 111 ? 16.328 -5.103 -31.384 1.00 92.06 111 ALA A CA 1
ATOM 876 C C . ALA A 1 111 ? 17.748 -4.593 -31.673 1.00 92.06 111 ALA A C 1
ATOM 878 O O . ALA A 1 111 ? 18.712 -5.268 -31.329 1.00 92.06 111 ALA A O 1
ATOM 879 N N . ALA A 1 112 ? 17.896 -3.417 -32.289 1.00 94.88 112 ALA A N 1
ATOM 880 C CA . ALA A 1 112 ? 19.201 -2.797 -32.495 1.00 94.88 112 ALA A CA 1
ATOM 881 C C . ALA A 1 112 ? 19.696 -2.098 -31.218 1.00 94.88 112 ALA A C 1
ATOM 883 O O . ALA A 1 112 ? 20.851 -2.264 -30.830 1.00 94.88 112 ALA A O 1
ATOM 884 N N . ALA A 1 113 ? 18.819 -1.352 -30.537 1.00 91.75 113 ALA A N 1
ATOM 885 C CA . ALA A 1 113 ? 19.164 -0.614 -29.321 1.00 91.75 113 ALA A CA 1
ATOM 886 C C . ALA A 1 113 ? 19.585 -1.531 -28.155 1.00 91.75 113 ALA A C 1
ATOM 888 O O . ALA A 1 113 ? 20.468 -1.180 -27.373 1.00 91.75 113 ALA A O 1
ATOM 889 N N . LEU A 1 114 ? 18.978 -2.714 -28.056 1.00 94.12 114 LEU A N 1
ATOM 890 C CA . LEU A 1 114 ? 19.170 -3.655 -26.951 1.00 94.12 114 LEU A CA 1
ATOM 891 C C . LEU A 1 114 ? 20.395 -4.571 -27.115 1.00 94.12 114 LEU A C 1
ATOM 893 O O . LEU A 1 114 ? 20.719 -5.308 -26.193 1.00 94.12 114 LEU A O 1
ATOM 897 N N . GLN A 1 115 ? 21.122 -4.505 -28.237 1.00 94.81 115 GLN A N 1
ATOM 898 C CA . GLN A 1 115 ? 22.336 -5.313 -28.456 1.00 94.81 115 GLN A CA 1
ATOM 899 C C . GLN A 1 115 ? 23.526 -4.900 -27.580 1.00 94.81 115 GLN A C 1
ATOM 901 O O . GLN A 1 115 ? 24.527 -5.614 -27.521 1.00 94.81 115 GLN A O 1
ATOM 906 N N . HIS A 1 116 ? 23.466 -3.735 -26.930 1.00 95.69 116 HIS A N 1
ATOM 907 C CA . HIS A 1 116 ? 24.593 -3.235 -26.156 1.00 95.69 116 HIS A CA 1
ATOM 908 C C . HIS A 1 116 ? 24.819 -4.096 -24.893 1.00 95.69 116 HIS A C 1
ATOM 910 O O . HIS A 1 116 ? 23.919 -4.168 -24.056 1.00 95.69 116 HIS A O 1
ATOM 916 N N . PRO A 1 117 ? 26.025 -4.656 -24.656 1.00 95.12 117 PRO A N 1
ATOM 917 C CA . PRO A 1 117 ? 26.279 -5.577 -23.537 1.00 95.12 117 PRO A CA 1
ATOM 918 C C . PRO A 1 117 ? 25.952 -5.016 -22.147 1.00 95.12 117 PRO A C 1
ATOM 920 O O . PRO A 1 117 ? 25.611 -5.761 -21.235 1.00 95.12 117 PRO A O 1
ATOM 923 N N . ALA A 1 118 ? 26.016 -3.692 -21.971 1.00 95.81 118 ALA A N 1
ATOM 924 C CA . ALA A 1 118 ? 25.628 -3.043 -20.713 1.00 95.81 118 ALA A CA 1
ATOM 925 C C . ALA A 1 118 ? 24.140 -3.217 -20.348 1.00 95.81 118 ALA A C 1
ATOM 927 O O . ALA A 1 118 ? 23.773 -2.988 -19.200 1.00 95.81 118 ALA A O 1
ATOM 928 N N . LEU A 1 119 ? 23.292 -3.598 -21.307 1.00 94.56 119 LEU A N 1
ATOM 929 C CA . LEU A 1 119 ? 21.877 -3.877 -21.077 1.00 94.56 119 LEU A CA 1
ATOM 930 C C . LEU A 1 119 ? 21.625 -5.333 -20.681 1.00 94.56 119 LEU A C 1
ATOM 932 O O . LEU A 1 119 ? 20.517 -5.633 -20.250 1.00 94.56 119 LEU A O 1
ATOM 936 N N . GLN A 1 120 ? 22.629 -6.213 -20.766 1.00 93.62 120 GLN A N 1
ATOM 937 C CA . GLN A 1 120 ? 22.461 -7.637 -20.476 1.00 93.62 120 GLN A CA 1
ATOM 938 C C . GLN A 1 120 ? 21.845 -7.898 -19.091 1.00 93.62 120 GLN A C 1
ATOM 940 O O . GLN A 1 120 ? 20.847 -8.603 -19.051 1.00 93.62 120 GLN A O 1
ATOM 945 N N . PRO A 1 121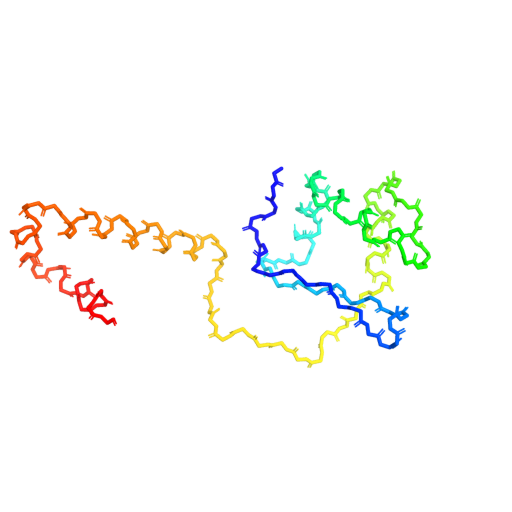 ? 22.292 -7.265 -17.983 1.00 95.00 121 PRO A N 1
ATOM 9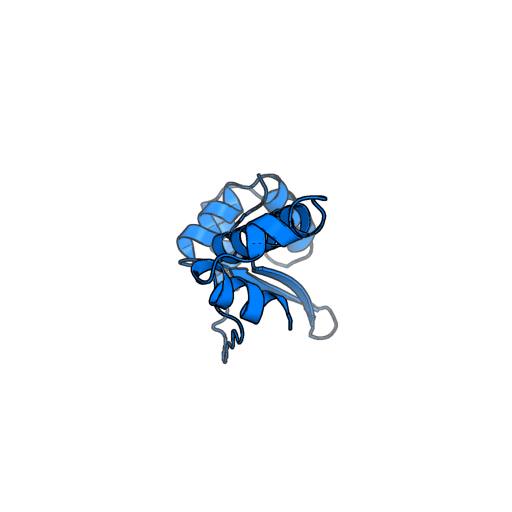46 C CA . PRO A 1 121 ? 21.676 -7.510 -16.676 1.00 95.00 121 PRO A CA 1
ATOM 947 C C . PRO A 1 121 ? 20.197 -7.106 -16.608 1.00 95.00 121 PRO A C 1
ATOM 949 O O . PRO A 1 121 ? 19.423 -7.712 -15.879 1.00 95.00 121 PRO A O 1
ATOM 952 N N . LEU A 1 122 ? 19.803 -6.068 -17.355 1.00 92.88 122 LEU A N 1
ATOM 953 C CA . LEU A 1 122 ? 18.408 -5.632 -17.429 1.00 92.88 122 LEU A CA 1
ATOM 954 C C . LEU A 1 122 ? 17.569 -6.594 -18.281 1.00 92.88 122 LEU A C 1
ATOM 956 O O . LEU A 1 122 ? 16.410 -6.829 -17.963 1.00 92.88 122 LE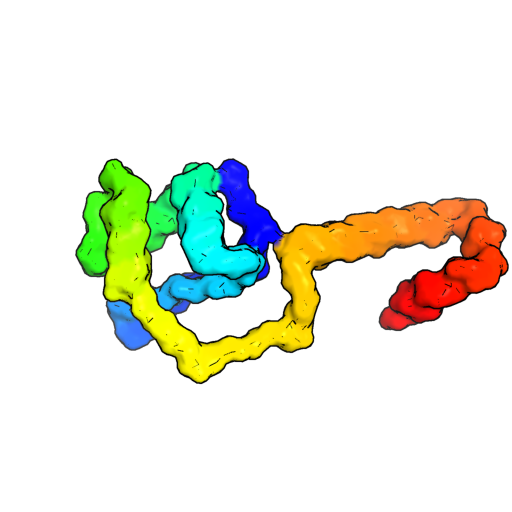U A O 1
ATOM 960 N N . LEU A 1 123 ? 18.145 -7.120 -19.364 1.00 93.06 123 LEU A N 1
ATOM 961 C CA . LEU A 1 123 ? 17.490 -8.079 -20.252 1.00 93.06 123 LEU A CA 1
ATOM 962 C C . LEU A 1 123 ? 17.331 -9.452 -19.598 1.00 93.06 123 LEU A C 1
ATOM 964 O O . LEU A 1 123 ? 16.288 -10.068 -19.780 1.00 93.06 123 LEU A O 1
ATOM 968 N N . ASP A 1 124 ? 18.330 -9.890 -18.829 1.00 93.69 124 ASP A N 1
ATOM 969 C CA . ASP A 1 124 ? 18.282 -11.137 -18.064 1.00 93.69 124 ASP A CA 1
ATOM 970 C C . ASP A 1 124 ? 17.126 -11.096 -17.053 1.00 93.69 124 ASP A C 1
ATOM 972 O O . ASP A 1 124 ? 16.286 -11.986 -17.053 1.00 93.69 124 ASP A O 1
ATOM 976 N N . GLU A 1 125 ? 17.019 -10.019 -16.264 1.00 93.94 125 GLU A N 1
ATOM 977 C CA . GLU A 1 125 ? 15.937 -9.840 -15.280 1.00 93.94 125 GLU A CA 1
ATOM 978 C C . GLU A 1 125 ? 14.547 -9.713 -15.930 1.00 93.94 125 GLU A C 1
ATOM 980 O O . GLU A 1 125 ? 13.541 -10.097 -15.345 1.00 93.94 125 GLU A O 1
ATOM 985 N N . ALA A 1 126 ? 14.460 -9.144 -17.135 1.00 89.06 126 ALA A N 1
ATOM 986 C CA . ALA A 1 126 ? 13.183 -8.943 -17.819 1.00 89.06 126 ALA A CA 1
ATOM 987 C C . ALA A 1 126 ? 12.672 -10.181 -18.579 1.00 89.06 126 ALA A C 1
ATOM 989 O O . ALA A 1 126 ? 11.567 -10.129 -19.123 1.00 89.06 126 ALA A O 1
ATOM 990 N N . GLY A 1 127 ? 13.487 -11.235 -18.690 1.00 79.56 127 GLY A N 1
ATOM 991 C CA . GLY A 1 127 ? 13.161 -12.462 -19.420 1.00 79.56 127 GLY A CA 1
ATOM 992 C C . GLY A 1 127 ? 12.410 -13.527 -18.612 1.00 79.56 127 GLY A C 1
ATOM 993 O O . GLY A 1 127 ? 11.933 -14.484 -19.226 1.00 79.56 127 GLY A O 1
ATOM 994 N N . ASP A 1 128 ? 12.313 -13.363 -17.289 1.00 56.88 128 ASP A N 1
ATOM 995 C CA . ASP A 1 128 ? 11.607 -14.253 -16.347 1.00 56.88 128 ASP A CA 1
ATOM 996 C C . ASP A 1 128 ? 10.103 -13.926 -16.222 1.00 56.88 128 ASP A C 1
ATOM 998 O O . ASP A 1 128 ? 9.301 -14.882 -16.068 1.00 56.88 128 ASP A O 1
#

Nearest PDB structures (foldseek):
  2kzf-assembly1_A  TM=4.717E-01  e=2.589E+00  Thermotoga maritima
  6i9r-assembly1_a  TM=2.668E-01  e=6.716E+00  Homo sapiens
  7r5j-assembly1_D0  TM=1.941E-01  e=5.914E+00  Homo sapiens

Mean predicted aligned error: 5.0 Å

Radius of gyration: 21.63 Å; Cα contacts (8 Å, |Δi|>4): 84; chains: 1; bounding box: 47×31×57 Å

Secondary structure (DSSP, 8-state):
---SSEEEEEEEEETTTTEEEEEEEESS-HHHHHHHHHT-HHHHHHHHHHHTTSTT----S-HHHHHHHHHHT----S----SS---HHHHHHHHHHHHHHHHHHTSTTHHHHTTSGGGHHHHHHHT-